Protein AF-A0A3D5I2W5-F1 (afdb_monomer)

Mean predicted aligned error: 4.55 Å

Sequence (63 aa):
MLKRQVEPELMNATDQVEAYAAADFSHSDQALVEWIAQRFPAGLGERVIDLGCGPGNIALLLV

Solvent-accessible surface area (backbone atoms only — not comparable to full-atom values): 4325 Å² total; per-residue (Å²): 132,86,80,89,72,84,79,67,98,67,73,81,49,68,69,51,48,51,52,59,67,70,51,90,49,65,69,62,50,50,51,50,53,53,51,50,48,70,76,33,79,89,54,82,69,98,71,85,84,74,85,85,46,77,91,32,66,62,63,67,72,72,109

pLDDT: mean 91.42, std 6.52, range [65.94, 98.19]

Secondary structure (DSSP, 8-state):
-PPP-PPPSS--SHHHHHHHHHS--HHHHHHHHHHHHHH-TT-S-S----TT-TT-HHHHHH-

Foldseek 3Di:
DDDDDDDDPDPPDPVSLVCVLPDDCPPVLVVVLVVQCVVCVVAPDDDDDDDPCRNVSNVVVRD

Structure (mmCIF, N/CA/C/O backbone):
data_AF-A0A3D5I2W5-F1
#
_entry.id   AF-A0A3D5I2W5-F1
#
loop_
_atom_site.group_PDB
_atom_site.id
_atom_site.type_symbol
_atom_site.label_atom_id
_atom_site.label_alt_id
_atom_site.label_comp_id
_atom_site.label_asym_id
_atom_site.label_entity_id
_atom_site.label_seq_id
_atom_site.pdbx_PDB_ins_code
_atom_site.Cartn_x
_atom_site.Cartn_y
_atom_site.Cartn_z
_atom_site.occupancy
_atom_site.B_iso_or_equiv
_atom_site.auth_seq_id
_atom_site.auth_comp_id
_atom_site.auth_asym_id
_atom_site.auth_atom_id
_atom_site.pdbx_PDB_model_num
ATOM 1 N N . MET A 1 1 ? 27.650 -3.729 -14.613 1.00 65.94 1 MET A N 1
ATOM 2 C CA . MET A 1 1 ? 26.663 -3.037 -13.753 1.00 65.94 1 MET A CA 1
ATOM 3 C C . MET A 1 1 ? 25.638 -2.366 -14.648 1.00 65.94 1 MET A C 1
ATOM 5 O O . MET A 1 1 ? 26.051 -1.725 -15.608 1.00 65.94 1 MET A O 1
ATOM 9 N N . LEU A 1 2 ? 24.340 -2.517 -14.365 1.00 79.12 2 LEU A N 1
ATOM 10 C CA . LEU A 1 2 ? 23.314 -1.695 -15.013 1.00 79.12 2 LEU A CA 1
ATOM 11 C C . LEU A 1 2 ? 23.436 -0.251 -14.515 1.00 79.12 2 LEU A C 1
ATOM 13 O O . LEU A 1 2 ? 23.623 -0.008 -13.322 1.00 79.12 2 LEU A O 1
ATOM 17 N N . LYS A 1 3 ? 23.358 0.706 -15.439 1.00 86.3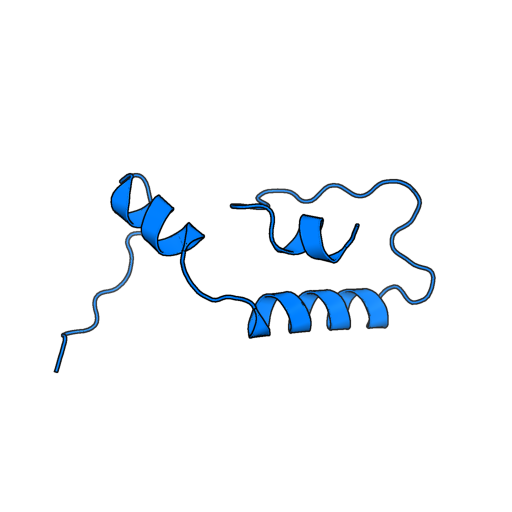1 3 LYS A N 1
ATOM 18 C CA . LYS A 1 3 ? 23.368 2.132 -15.119 1.00 86.31 3 LYS A CA 1
ATOM 19 C C . LYS A 1 3 ? 21.987 2.499 -14.580 1.00 86.31 3 LYS A C 1
ATOM 21 O O . LYS A 1 3 ? 21.004 2.349 -15.296 1.00 86.31 3 LYS A O 1
ATOM 26 N N . ARG A 1 4 ? 21.909 2.954 -13.325 1.00 85.75 4 ARG A N 1
ATOM 27 C CA . ARG A 1 4 ? 20.651 3.460 -12.758 1.00 85.75 4 ARG A CA 1
ATOM 28 C C . ARG A 1 4 ? 20.202 4.681 -13.560 1.00 85.75 4 ARG A C 1
ATOM 30 O O . ARG A 1 4 ? 21.011 5.572 -13.821 1.00 85.75 4 ARG A O 1
ATOM 37 N N . GLN A 1 5 ? 18.929 4.713 -13.922 1.00 81.81 5 GLN A N 1
ATOM 38 C CA . GLN A 1 5 ? 18.277 5.847 -14.560 1.00 81.81 5 GLN A CA 1
ATOM 39 C C . GLN A 1 5 ? 17.093 6.254 -13.690 1.00 81.81 5 GLN A C 1
ATOM 41 O O . GLN A 1 5 ? 16.460 5.398 -13.076 1.00 81.81 5 GLN A O 1
ATOM 46 N N . VAL A 1 6 ? 16.857 7.558 -13.580 1.00 81.81 6 VAL A N 1
ATOM 47 C CA . VAL A 1 6 ? 15.708 8.078 -12.836 1.00 81.81 6 VAL A CA 1
ATOM 48 C C . VAL A 1 6 ? 14.451 7.760 -13.635 1.00 81.81 6 VAL A C 1
ATOM 50 O O . VAL A 1 6 ? 14.452 7.911 -14.860 1.00 81.81 6 VAL A O 1
ATOM 53 N N . GLU A 1 7 ? 13.408 7.308 -12.952 1.00 74.06 7 GLU A N 1
ATOM 54 C CA . GLU A 1 7 ? 12.097 7.142 -13.567 1.00 74.06 7 GLU A CA 1
ATOM 55 C C . GLU A 1 7 ? 11.564 8.508 -14.032 1.00 74.06 7 GLU A C 1
ATOM 57 O O . GLU A 1 7 ? 11.861 9.534 -13.407 1.00 74.06 7 GLU A O 1
ATOM 62 N N . PRO A 1 8 ? 10.831 8.562 -15.156 1.00 81.69 8 PRO A N 1
ATOM 63 C C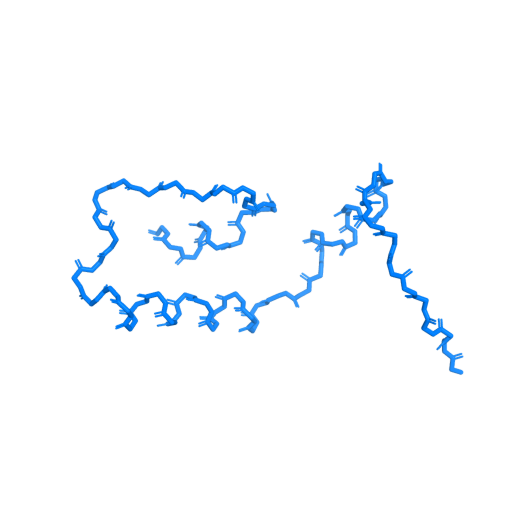A . PRO A 1 8 ? 10.141 9.779 -15.558 1.00 81.69 8 PRO A CA 1
ATOM 64 C C . PRO A 1 8 ? 9.084 10.168 -14.518 1.00 81.69 8 PRO A C 1
ATOM 66 O O . PRO A 1 8 ? 8.557 9.318 -13.808 1.00 81.69 8 PRO A O 1
ATOM 69 N N . GLU A 1 9 ? 8.742 11.457 -14.466 1.00 82.94 9 GLU A N 1
ATOM 70 C CA . GLU A 1 9 ? 7.736 11.986 -13.531 1.00 82.94 9 GLU A CA 1
ATOM 71 C C . GLU A 1 9 ? 6.367 11.298 -13.682 1.00 82.94 9 GLU A C 1
ATOM 73 O O . GLU A 1 9 ? 5.668 11.087 -12.696 1.00 82.94 9 GLU A O 1
ATOM 78 N N . LEU A 1 10 ? 6.001 10.917 -14.911 1.00 84.31 10 LEU A N 1
ATOM 79 C CA . LEU A 1 10 ? 4.772 10.189 -15.216 1.00 84.31 10 LEU A CA 1
ATOM 80 C C . LEU A 1 10 ? 5.088 8.848 -15.884 1.00 84.31 10 LEU A C 1
ATOM 82 O O . LEU A 1 10 ? 5.802 8.802 -16.890 1.00 84.31 10 LEU A O 1
ATOM 86 N N . MET A 1 11 ? 4.479 7.778 -15.371 1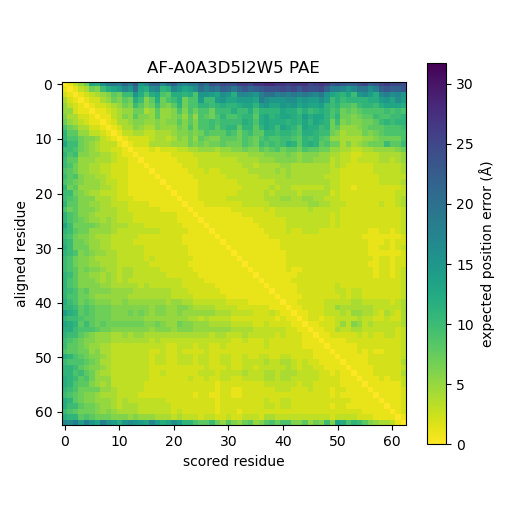.00 83.62 11 MET A N 1
ATOM 87 C CA . MET A 1 11 ? 4.501 6.444 -15.975 1.00 83.62 11 MET A CA 1
ATOM 88 C C . MET A 1 11 ? 3.321 6.283 -16.939 1.00 83.62 11 MET A C 1
ATOM 90 O O . MET A 1 11 ? 2.298 5.693 -16.604 1.00 83.62 11 MET A O 1
ATOM 94 N N . ASN A 1 12 ? 3.438 6.866 -18.133 1.00 85.38 12 ASN A N 1
ATOM 95 C CA . ASN A 1 12 ? 2.385 6.794 -19.158 1.00 85.38 12 ASN A CA 1
ATOM 96 C C . ASN A 1 12 ? 2.544 5.595 -20.103 1.00 85.38 12 ASN A C 1
ATOM 98 O O . ASN A 1 12 ? 1.630 5.301 -20.874 1.00 85.38 12 ASN A O 1
ATOM 102 N N . ALA A 1 13 ? 3.710 4.945 -20.102 1.00 90.44 13 ALA A N 1
ATOM 103 C CA . 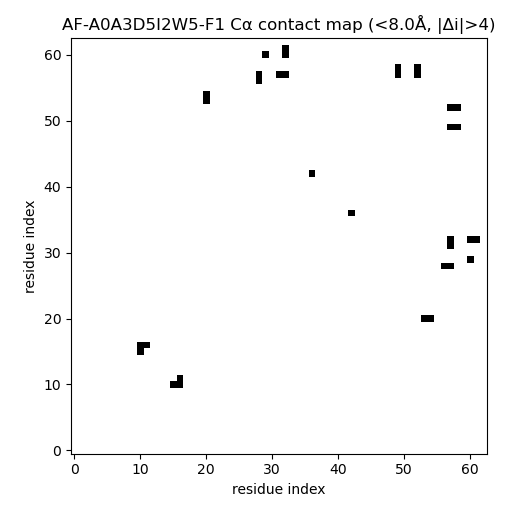ALA A 1 13 ? 3.961 3.794 -20.954 1.00 90.44 13 ALA A CA 1
ATOM 104 C C . ALA A 1 13 ? 3.457 2.509 -20.281 1.00 90.44 13 ALA A C 1
ATOM 106 O O . ALA A 1 13 ? 3.644 2.308 -19.082 1.00 90.44 13 ALA A O 1
ATOM 107 N N . THR A 1 14 ? 2.812 1.637 -21.059 1.00 91.94 14 THR A N 1
ATOM 108 C CA . THR A 1 14 ? 2.210 0.393 -20.553 1.00 91.94 14 THR A CA 1
ATOM 109 C C . THR A 1 14 ? 3.224 -0.496 -19.836 1.00 91.94 14 THR A C 1
ATOM 111 O O . THR A 1 14 ? 2.926 -1.017 -18.768 1.00 91.94 14 THR A O 1
ATOM 114 N N . ASP A 1 15 ? 4.436 -0.616 -20.376 1.00 91.69 15 ASP A N 1
ATOM 115 C CA . ASP A 1 15 ? 5.517 -1.418 -19.798 1.00 91.69 15 ASP A CA 1
ATOM 116 C C . ASP A 1 15 ? 5.965 -0.906 -18.419 1.00 91.69 15 ASP A C 1
ATOM 118 O O . ASP A 1 15 ? 6.281 -1.700 -17.536 1.00 91.69 15 ASP A O 1
ATOM 122 N N . GLN A 1 16 ? 5.944 0.410 -18.202 1.00 88.81 16 GLN A N 1
ATOM 123 C CA . GLN A 1 16 ? 6.229 1.020 -16.901 1.00 88.81 16 GLN A CA 1
ATOM 124 C C . GLN A 1 16 ? 5.134 0.702 -15.882 1.00 88.81 16 GLN A C 1
ATOM 126 O O . GLN A 1 16 ? 5.443 0.338 -14.749 1.00 88.81 16 GLN A O 1
ATOM 131 N N . VAL A 1 17 ? 3.864 0.799 -16.287 1.00 89.31 17 VAL A N 1
ATOM 132 C CA . VAL A 1 17 ? 2.719 0.481 -15.419 1.00 89.31 17 VAL A CA 1
ATOM 133 C C . VAL A 1 17 ? 2.716 -1.001 -15.043 1.00 89.31 17 VAL A C 1
ATOM 135 O O . VAL A 1 17 ? 2.512 -1.336 -13.879 1.00 89.31 17 VAL A O 1
ATOM 138 N N . GLU A 1 18 ? 2.987 -1.890 -16.000 1.00 91.69 18 GLU A N 1
ATOM 139 C CA . GLU A 1 18 ? 3.099 -3.332 -15.761 1.00 91.69 18 GLU A CA 1
ATOM 140 C C . GLU A 1 18 ? 4.276 -3.665 -14.840 1.00 91.69 18 GLU A C 1
ATOM 142 O O . GLU A 1 18 ? 4.116 -4.437 -13.895 1.00 91.69 18 GLU A O 1
ATOM 147 N N . ALA A 1 19 ? 5.443 -3.053 -15.068 1.00 90.44 19 ALA A N 1
ATOM 148 C CA . ALA A 1 19 ? 6.609 -3.237 -14.210 1.00 90.44 19 ALA A CA 1
ATOM 149 C C . ALA A 1 19 ? 6.351 -2.751 -12.777 1.00 90.44 19 ALA A C 1
ATOM 151 O O . ALA A 1 19 ? 6.738 -3.434 -11.832 1.00 90.44 19 ALA A O 1
ATOM 152 N N . TYR A 1 20 ? 5.669 -1.612 -12.613 1.00 89.44 20 TYR A N 1
ATOM 153 C CA . TYR A 1 20 ? 5.246 -1.117 -11.304 1.00 89.44 20 TYR A CA 1
ATOM 154 C C . TYR A 1 20 ? 4.271 -2.091 -10.633 1.00 89.44 20 TYR A C 1
ATOM 156 O O . TYR A 1 20 ? 4.488 -2.487 -9.494 1.00 89.44 20 TYR A O 1
ATOM 164 N N . ALA A 1 21 ? 3.229 -2.534 -11.343 1.00 91.69 21 ALA A N 1
ATOM 165 C CA . ALA A 1 21 ? 2.231 -3.450 -10.795 1.00 91.69 21 ALA A CA 1
ATOM 166 C C . ALA A 1 21 ? 2.808 -4.828 -10.416 1.00 91.69 21 ALA A C 1
ATOM 168 O O . ALA A 1 21 ? 2.294 -5.476 -9.508 1.00 91.69 21 ALA A O 1
ATOM 169 N N . ALA A 1 22 ? 3.864 -5.277 -11.101 1.00 93.31 22 ALA A N 1
ATOM 170 C CA . ALA A 1 22 ? 4.544 -6.544 -10.833 1.00 93.31 22 ALA A CA 1
ATOM 171 C C . ALA A 1 22 ? 5.687 -6.439 -9.806 1.00 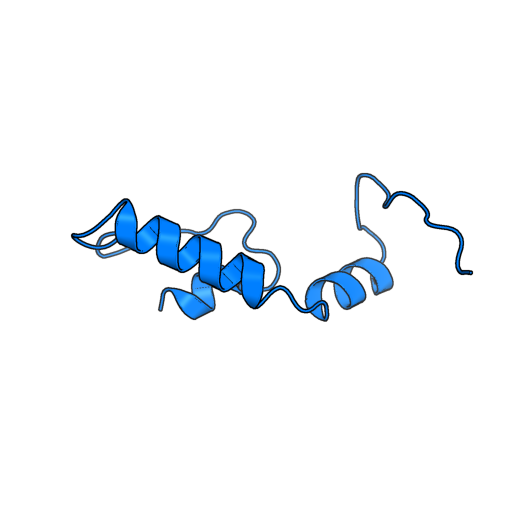93.31 22 ALA A C 1
ATOM 173 O O . ALA A 1 22 ? 6.266 -7.465 -9.436 1.00 93.31 22 ALA A O 1
ATOM 174 N N . ALA A 1 23 ? 6.055 -5.230 -9.375 1.00 92.50 23 ALA A N 1
ATOM 175 C CA . ALA A 1 23 ? 7.107 -5.043 -8.389 1.00 92.50 23 ALA A CA 1
ATOM 176 C C . ALA A 1 23 ? 6.664 -5.546 -7.006 1.00 92.50 23 ALA A C 1
ATOM 178 O O . ALA A 1 23 ? 5.503 -5.441 -6.614 1.00 92.50 23 ALA A O 1
ATOM 179 N N . ASP A 1 24 ? 7.616 -6.093 -6.251 1.00 95.38 24 ASP A N 1
ATOM 180 C CA . ASP A 1 24 ? 7.361 -6.558 -4.891 1.00 95.38 24 ASP A CA 1
ATOM 181 C C . ASP A 1 24 ? 7.426 -5.390 -3.900 1.00 95.38 24 ASP A C 1
ATOM 183 O O . ASP A 1 24 ? 8.505 -4.905 -3.549 1.00 95.38 24 ASP A O 1
ATOM 187 N N . PHE A 1 25 ? 6.248 -4.964 -3.444 1.00 95.31 25 PHE A N 1
ATOM 188 C CA . PHE A 1 25 ? 6.068 -3.960 -2.395 1.00 95.31 25 PHE A CA 1
ATOM 189 C C . PHE A 1 25 ? 5.656 -4.565 -1.050 1.00 95.31 25 PHE A C 1
ATOM 191 O O . PHE A 1 25 ? 5.382 -3.822 -0.110 1.00 95.31 25 PHE A O 1
ATOM 198 N N . SER A 1 26 ? 5.653 -5.896 -0.910 1.00 96.25 26 SER A N 1
ATOM 199 C CA . SER A 1 26 ? 5.088 -6.590 0.257 1.00 96.25 26 SER A CA 1
ATOM 200 C C . SER A 1 26 ? 5.617 -6.065 1.594 1.00 96.25 26 SER A C 1
ATOM 202 O O . SER A 1 26 ? 4.854 -5.893 2.542 1.00 96.25 26 SER A O 1
ATOM 204 N N . HIS A 1 27 ? 6.911 -5.741 1.668 1.00 97.88 27 HIS A N 1
ATOM 205 C CA . HIS A 1 27 ? 7.515 -5.191 2.877 1.00 97.88 27 HIS A CA 1
ATOM 206 C C . HIS A 1 27 ? 7.005 -3.781 3.212 1.00 97.88 27 HIS A C 1
ATOM 208 O O . HIS A 1 27 ? 6.659 -3.507 4.361 1.00 97.88 27 HIS A O 1
ATOM 214 N N . SER A 1 28 ? 6.961 -2.875 2.230 1.00 97.25 28 SER A N 1
ATOM 215 C CA . SER A 1 28 ? 6.482 -1.503 2.443 1.00 97.25 28 SER A CA 1
ATOM 216 C C . SER A 1 28 ? 4.976 -1.448 2.673 1.00 97.25 28 SER A C 1
ATOM 218 O O . SER A 1 28 ? 4.522 -0.682 3.523 1.00 97.25 28 SER A O 1
ATOM 220 N N . ASP A 1 29 ? 4.220 -2.282 1.962 1.00 97.44 29 ASP A N 1
ATOM 221 C CA . ASP A 1 29 ? 2.768 -2.371 2.080 1.00 97.44 29 ASP A CA 1
ATOM 222 C C . ASP A 1 29 ? 2.383 -2.843 3.485 1.00 97.44 29 ASP A C 1
ATOM 224 O O . ASP A 1 29 ? 1.588 -2.197 4.169 1.00 97.44 29 ASP A O 1
ATOM 228 N N . GLN A 1 30 ? 3.035 -3.906 3.968 1.00 97.94 30 GLN A N 1
ATOM 229 C CA . GLN A 1 30 ? 2.841 -4.411 5.324 1.00 97.94 30 GLN A CA 1
ATOM 230 C C . GLN A 1 30 ? 3.209 -3.363 6.385 1.00 97.94 30 GLN A C 1
ATOM 232 O O . GLN A 1 30 ? 2.451 -3.153 7.333 1.00 97.94 30 GLN A O 1
ATOM 237 N N . ALA A 1 31 ? 4.332 -2.659 6.214 1.00 98.19 31 ALA A N 1
ATOM 238 C CA . ALA A 1 31 ? 4.746 -1.610 7.145 1.00 98.19 31 ALA A CA 1
ATOM 239 C C . ALA A 1 31 ? 3.717 -0.466 7.235 1.00 98.19 31 ALA A C 1
ATOM 241 O O . ALA A 1 31 ? 3.470 0.061 8.323 1.00 98.19 31 ALA A O 1
ATOM 242 N N . LEU A 1 32 ? 3.086 -0.091 6.115 1.00 97.06 32 LEU A N 1
ATOM 243 C CA . LEU A 1 32 ? 2.018 0.909 6.113 1.00 97.06 32 LEU A CA 1
ATOM 244 C C . LEU A 1 32 ? 0.776 0.405 6.857 1.00 97.06 32 LEU A C 1
ATOM 246 O O . LEU A 1 32 ? 0.221 1.138 7.675 1.00 97.06 32 LEU A O 1
ATOM 250 N N . VAL A 1 33 ? 0.357 -0.838 6.617 1.00 96.25 33 VAL A N 1
ATOM 251 C CA . VAL A 1 33 ? -0.798 -1.445 7.300 1.00 96.25 33 VAL A CA 1
ATOM 252 C C . VAL A 1 33 ? -0.577 -1.502 8.812 1.00 96.25 33 VAL A C 1
ATOM 254 O O . VAL A 1 33 ? -1.452 -1.109 9.587 1.00 96.25 33 VAL A O 1
ATOM 257 N N . GLU A 1 34 ? 0.612 -1.911 9.251 1.00 97.00 34 GLU A N 1
ATOM 258 C CA . GLU A 1 34 ? 0.986 -1.922 10.668 1.00 97.00 34 GLU A CA 1
ATOM 259 C C . GLU A 1 34 ? 0.964 -0.522 11.279 1.00 97.00 34 GLU A C 1
ATOM 261 O O . GLU A 1 34 ? 0.443 -0.325 12.380 1.00 97.00 34 GLU A O 1
ATOM 266 N N . TRP A 1 35 ? 1.488 0.467 10.556 1.00 97.69 35 TRP A N 1
ATOM 267 C CA . TRP A 1 35 ? 1.453 1.858 10.987 1.00 97.69 35 TRP A CA 1
ATOM 268 C C . TRP A 1 35 ? 0.014 2.375 11.132 1.00 97.69 35 TRP A C 1
ATOM 270 O O . TRP A 1 35 ? -0.314 3.020 12.132 1.00 97.69 35 TRP A O 1
ATOM 280 N N . ILE A 1 36 ? -0.869 2.050 10.180 1.00 96.19 36 ILE A N 1
ATOM 281 C CA . ILE A 1 36 ? -2.295 2.397 10.236 1.00 96.19 36 ILE A CA 1
ATOM 282 C C . ILE A 1 36 ? -2.942 1.762 11.473 1.00 96.19 36 ILE A C 1
ATOM 284 O O . ILE A 1 36 ? -3.604 2.465 12.240 1.00 96.19 36 ILE A O 1
ATOM 288 N N . ALA A 1 37 ? -2.709 0.470 11.718 1.00 94.94 37 ALA A N 1
ATOM 289 C CA . ALA A 1 37 ? -3.261 -0.240 12.872 1.00 94.94 37 ALA A CA 1
ATOM 290 C C . ALA A 1 37 ? -2.811 0.380 14.207 1.00 94.94 37 ALA A C 1
ATOM 292 O O . ALA A 1 37 ? -3.615 0.549 15.125 1.00 94.94 37 ALA A O 1
ATOM 293 N N . GLN A 1 38 ? -1.542 0.787 14.306 1.00 97.75 38 GLN A N 1
ATOM 294 C CA . GLN A 1 38 ? -1.016 1.482 15.485 1.00 97.75 38 GLN A CA 1
ATOM 295 C C . GLN A 1 38 ? -1.639 2.871 15.669 1.00 97.75 38 GLN A C 1
ATOM 297 O O . GLN A 1 38 ? -1.889 3.302 16.797 1.00 97.75 38 GLN A O 1
ATOM 302 N N . ARG A 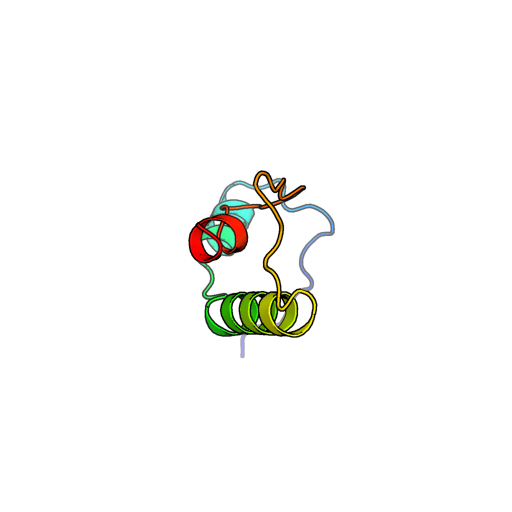1 39 ? -1.890 3.594 14.571 1.00 97.62 39 ARG A N 1
ATOM 303 C CA . ARG A 1 39 ? -2.415 4.964 14.614 1.00 97.62 39 ARG A CA 1
ATOM 304 C C . ARG A 1 39 ? -3.917 5.025 14.891 1.00 97.62 39 ARG A C 1
ATOM 306 O O . ARG A 1 39 ? -4.375 6.010 15.484 1.00 97.62 39 ARG A O 1
ATOM 313 N N . PHE A 1 40 ? -4.647 3.995 14.473 1.00 95.62 40 PHE A N 1
ATOM 314 C CA . PHE A 1 40 ? -6.097 3.860 14.586 1.00 95.62 40 PHE A CA 1
ATOM 315 C C . PHE A 1 40 ? -6.462 2.549 15.304 1.00 95.62 40 PHE A C 1
ATOM 317 O O . PHE A 1 40 ? -7.029 1.643 14.696 1.00 95.62 40 PHE A O 1
ATOM 324 N N . PRO A 1 41 ? -6.189 2.435 16.619 1.00 95.31 41 PRO A N 1
ATOM 325 C CA . PRO A 1 41 ? -6.385 1.188 17.367 1.00 95.31 41 PRO A CA 1
ATOM 326 C C . PRO A 1 41 ? -7.856 0.756 17.493 1.00 95.31 41 PRO A C 1
ATOM 328 O O . PRO A 1 41 ? -8.134 -0.391 17.824 1.00 95.31 41 PRO A O 1
ATOM 331 N N . ALA A 1 42 ? -8.804 1.661 17.232 1.00 95.12 42 ALA A N 1
ATOM 332 C CA . ALA A 1 42 ? -10.236 1.360 17.168 1.00 95.12 42 ALA A CA 1
ATOM 333 C C . ALA A 1 42 ? -10.710 0.951 15.755 1.00 95.12 42 ALA A C 1
ATOM 335 O O . ALA A 1 42 ? -11.908 0.772 15.540 1.00 95.12 42 ALA A O 1
ATOM 336 N N . GLY A 1 43 ? -9.788 0.822 14.795 1.00 92.50 43 GLY A N 1
ATOM 337 C CA . GLY A 1 43 ? -10.077 0.605 13.379 1.00 92.50 43 GLY A CA 1
ATOM 338 C C . GLY A 1 43 ? -10.321 1.902 12.599 1.00 92.50 43 GLY A C 1
ATOM 339 O O . GLY A 1 43 ? -10.361 2.999 13.161 1.00 92.50 43 GLY A O 1
ATOM 340 N N . LEU A 1 44 ? -10.486 1.770 11.279 1.00 93.25 44 LEU A N 1
ATOM 341 C CA . LEU A 1 44 ? -10.691 2.895 10.351 1.00 93.25 44 LEU A CA 1
ATOM 342 C C . LEU A 1 44 ? -12.165 3.319 10.198 1.00 93.25 44 LEU A C 1
ATOM 344 O O . LEU A 1 44 ? -12.462 4.278 9.488 1.00 93.25 44 LEU A O 1
ATOM 348 N N . GLY A 1 45 ? -13.086 2.631 10.878 1.00 92.19 45 GLY A N 1
ATOM 349 C CA . GLY A 1 45 ? -14.531 2.825 10.744 1.00 92.19 45 GLY A CA 1
ATOM 350 C C . GLY A 1 45 ? -15.163 1.934 9.670 1.00 92.19 45 GLY A C 1
ATOM 351 O O . GLY A 1 45 ? -14.521 1.049 9.116 1.00 92.19 45 GLY A O 1
ATOM 352 N N . GLU A 1 46 ? -16.451 2.155 9.393 1.00 93.12 46 GLU A N 1
ATOM 353 C CA . GLU A 1 46 ? -17.252 1.283 8.513 1.00 93.12 46 GLU A CA 1
ATOM 354 C C . GLU A 1 46 ? -16.927 1.425 7.021 1.00 93.12 46 GLU A C 1
ATOM 356 O O . GLU A 1 46 ? -17.224 0.533 6.230 1.00 93.12 46 GLU A O 1
ATOM 361 N N . ARG A 1 47 ? -16.389 2.577 6.607 1.00 93.81 47 ARG A N 1
ATOM 362 C CA . ARG A 1 47 ? -16.111 2.885 5.201 1.00 93.81 47 ARG A CA 1
ATOM 363 C C . ARG A 1 47 ? -14.809 3.651 5.082 1.00 93.81 47 ARG A C 1
ATOM 365 O O . ARG A 1 47 ? -14.647 4.696 5.709 1.00 93.81 47 ARG A O 1
ATOM 372 N N . VAL A 1 48 ? -13.938 3.155 4.216 1.00 93.69 48 VAL A N 1
ATOM 373 C CA . VAL A 1 48 ? -12.635 3.741 3.900 1.00 93.69 48 VAL A CA 1
ATOM 374 C C . VAL A 1 48 ? -12.544 3.916 2.391 1.00 93.69 48 VAL A C 1
ATOM 376 O O . VAL A 1 48 ? -13.079 3.107 1.635 1.00 93.69 48 VAL A O 1
ATOM 379 N N . ILE A 1 49 ? -11.885 4.986 1.957 1.00 95.19 49 ILE A N 1
ATOM 380 C CA . ILE A 1 49 ? -11.548 5.221 0.556 1.00 95.19 49 ILE A CA 1
ATOM 381 C C . ILE A 1 49 ? -10.035 5.390 0.437 1.00 95.19 49 ILE A C 1
ATOM 383 O O . ILE A 1 49 ? -9.445 6.197 1.153 1.00 95.19 49 ILE A O 1
ATOM 387 N N . ASP A 1 50 ? -9.428 4.623 -0.463 1.00 95.19 50 ASP A N 1
ATOM 388 C CA . ASP A 1 50 ? -8.013 4.720 -0.815 1.00 95.19 50 ASP A CA 1
ATOM 389 C C . ASP A 1 50 ? -7.885 5.471 -2.149 1.00 95.19 50 ASP A C 1
ATOM 391 O O . ASP A 1 50 ? -8.368 5.013 -3.189 1.00 95.19 50 ASP A O 1
ATOM 395 N N . LEU A 1 51 ? -7.320 6.679 -2.106 1.00 96.12 51 LEU A N 1
ATOM 396 C CA . LEU A 1 51 ? -7.216 7.570 -3.261 1.00 96.12 51 LEU A CA 1
ATOM 397 C C . LEU A 1 51 ? -5.835 7.442 -3.891 1.00 96.12 51 LEU A C 1
ATOM 399 O O . LEU A 1 51 ? -4.825 7.680 -3.238 1.00 96.12 51 LEU A O 1
ATOM 403 N N . GLY A 1 52 ? -5.804 7.134 -5.188 1.00 92.38 52 GLY A N 1
ATOM 404 C CA . GLY A 1 52 ? -4.544 6.816 -5.857 1.00 92.38 52 GLY A CA 1
ATOM 405 C C . GLY A 1 52 ? -4.004 5.446 -5.444 1.00 92.38 52 GLY A C 1
ATOM 406 O O . GLY A 1 52 ? -2.794 5.266 -5.399 1.00 92.38 52 GLY A O 1
AT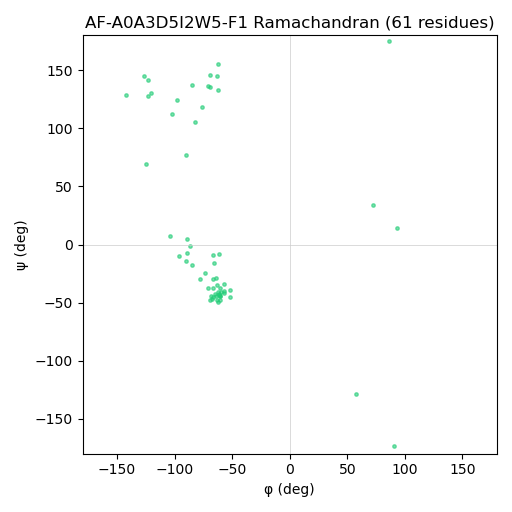OM 407 N N . CYS A 1 53 ? -4.896 4.485 -5.181 1.00 94.00 53 CYS A N 1
ATOM 408 C CA . CYS A 1 53 ? -4.577 3.140 -4.689 1.00 94.00 53 CYS A CA 1
ATOM 409 C C . CYS A 1 53 ? -3.688 2.295 -5.623 1.00 94.00 53 CYS A C 1
ATOM 411 O O . CYS A 1 53 ? -3.256 1.203 -5.250 1.00 94.00 53 CYS A O 1
ATOM 413 N N . GLY A 1 54 ? -3.427 2.767 -6.846 1.00 91.94 54 GLY A N 1
ATOM 414 C CA . GLY A 1 54 ? -2.647 2.036 -7.838 1.00 91.94 54 GLY A CA 1
ATOM 415 C C . GLY A 1 54 ? -3.274 0.661 -8.124 1.00 91.94 54 GLY A C 1
ATOM 416 O O . GLY A 1 54 ? -4.475 0.593 -8.389 1.00 91.94 54 GLY A O 1
ATOM 417 N N . PRO A 1 55 ? -2.500 -0.438 -8.055 1.00 92.12 55 PRO A N 1
ATOM 418 C CA . PRO A 1 55 ? -3.015 -1.803 -8.183 1.00 92.12 55 PRO A CA 1
ATOM 419 C C . PRO A 1 55 ? -3.933 -2.255 -7.030 1.00 92.12 55 PRO A C 1
ATOM 421 O O . PRO A 1 55 ? -4.560 -3.307 -7.132 1.00 92.12 55 PRO A O 1
ATOM 424 N N . GLY A 1 56 ? -4.037 -1.475 -5.948 1.00 94.88 56 GLY A N 1
ATOM 425 C CA . GLY A 1 56 ? -4.936 -1.740 -4.824 1.00 94.88 56 GLY A CA 1
ATOM 426 C C . GLY A 1 56 ? -4.318 -2.518 -3.661 1.00 94.88 56 GLY A C 1
ATOM 427 O O . GLY A 1 56 ? -5.064 -2.988 -2.806 1.00 94.88 56 GLY A O 1
ATOM 428 N N . ASN A 1 57 ? -2.989 -2.656 -3.597 1.00 95.44 57 ASN A N 1
ATOM 429 C CA . ASN A 1 57 ? -2.297 -3.479 -2.596 1.00 95.44 57 ASN A CA 1
ATOM 430 C C . ASN A 1 57 ? -2.718 -3.160 -1.153 1.00 95.44 57 ASN A C 1
ATOM 432 O O . ASN A 1 57 ? -3.009 -4.066 -0.378 1.00 95.44 57 ASN A O 1
ATOM 436 N N . ILE A 1 58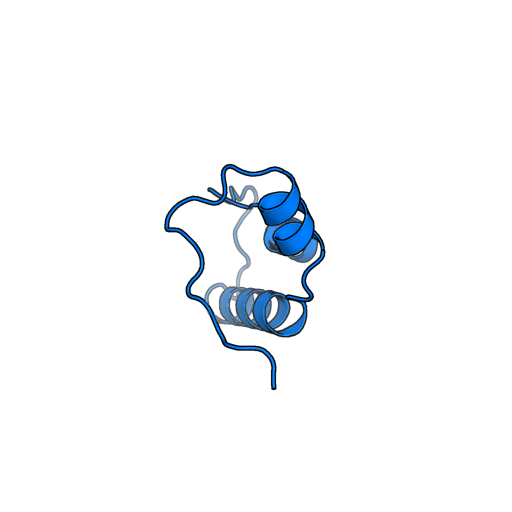 ? -2.795 -1.873 -0.803 1.00 95.88 58 ILE A N 1
ATOM 437 C CA . ILE A 1 58 ? -3.150 -1.440 0.554 1.00 95.88 58 ILE A CA 1
ATOM 438 C C . ILE A 1 58 ? -4.613 -1.744 0.858 1.00 95.88 58 ILE A C 1
ATOM 440 O O . ILE A 1 58 ? -4.917 -2.337 1.890 1.00 95.88 58 ILE A O 1
ATOM 444 N N . ALA A 1 59 ? -5.520 -1.396 -0.057 1.00 94.62 59 ALA A N 1
ATOM 445 C CA . ALA A 1 59 ? -6.937 -1.703 0.090 1.00 94.62 59 ALA A CA 1
ATOM 446 C C . ALA A 1 59 ? -7.186 -3.212 0.260 1.00 94.6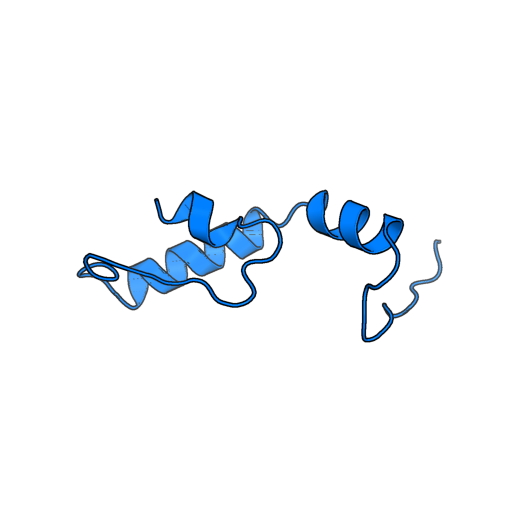2 59 ALA A C 1
ATOM 448 O O . ALA A 1 59 ? -7.998 -3.587 1.098 1.00 94.62 59 ALA A O 1
ATOM 449 N N . LEU A 1 60 ? -6.459 -4.062 -0.477 1.00 94.31 60 LEU A N 1
ATOM 450 C CA . LEU A 1 60 ? -6.545 -5.526 -0.388 1.00 94.31 60 LEU A CA 1
ATOM 451 C C . LEU A 1 60 ? -6.048 -6.093 0.949 1.00 94.31 60 LEU A C 1
ATOM 453 O O . LEU A 1 60 ? -6.527 -7.142 1.364 1.00 94.31 60 LEU A O 1
ATOM 457 N N . LEU A 1 61 ? -5.101 -5.429 1.612 1.00 94.69 61 LEU A N 1
ATOM 458 C CA . LEU A 1 61 ? -4.601 -5.837 2.930 1.00 94.69 61 LEU A CA 1
ATOM 459 C C . LEU A 1 61 ? -5.461 -5.317 4.093 1.00 94.69 61 LEU A C 1
ATOM 461 O O . LEU A 1 61 ? -5.323 -5.802 5.215 1.00 94.69 61 LEU A O 1
ATOM 465 N N . LEU A 1 62 ? -6.300 -4.306 3.847 1.00 89.62 62 LEU A N 1
ATOM 466 C CA . LEU A 1 62 ? -7.166 -3.682 4.853 1.00 89.62 62 LEU A CA 1
ATOM 467 C C . LEU A 1 62 ? -8.606 -4.230 4.867 1.00 89.62 62 LEU A C 1
ATOM 469 O O . LEU A 1 62 ? -9.353 -3.876 5.783 1.00 89.62 62 LEU A O 1
ATOM 473 N N . VAL A 1 63 ? -9.003 -5.041 3.875 1.00 74.19 63 VAL A N 1
ATOM 474 C CA . VAL A 1 63 ? -10.272 -5.807 3.869 1.00 74.19 63 VAL A CA 1
ATOM 475 C C . VAL A 1 63 ? -10.163 -7.098 4.668 1.00 74.19 63 VAL A C 1
ATOM 477 O O . VAL A 1 63 ? -11.179 -7.440 5.315 1.00 74.19 63 VAL A O 1
#

Radius of gyration: 15.17 Å; Cα contacts (8 Å, |Δi|>4): 17; chains: 1; bounding box: 44×19×38 Å